Protein AF-A0A645F6I0-F1 (afdb_monomer_lite)

Foldseek 3Di:
DEFCPPDAWWAWDWDQDPVRDTDIAIATPQQFDPVDPVSVVCVVPGGDDDLVPDDDDQADPVRHGDPLQVQFDQVQWDWDWDDDPNDIDIDTGGQDDRRGSCRRPPDDDDYDYCLVHQDDPDPCSCVDPNND

pLDDT: mean 90.56, std 4.39, range [68.56, 97.81]

Structure (mmCIF, N/CA/C/O backbone):
data_AF-A0A645F6I0-F1
#
_entry.id   AF-A0A645F6I0-F1
#
loop_
_atom_site.group_PDB
_atom_site.id
_atom_site.type_symbol
_atom_site.label_atom_id
_atom_site.label_alt_id
_atom_site.label_comp_id
_atom_site.label_asym_id
_atom_site.label_entity_id
_atom_site.label_seq_id
_atom_site.pdbx_PDB_ins_code
_atom_site.Cartn_x
_atom_site.Cartn_y
_atom_site.Cartn_z
_atom_site.occupancy
_atom_site.B_iso_or_equiv
_atom_site.auth_seq_id
_atom_site.auth_comp_id
_atom_site.auth_asym_id
_atom_site.auth_atom_id
_atom_site.pdbx_PDB_model_num
ATOM 1 N N . MET A 1 1 ? -7.519 7.496 -5.235 1.00 93.62 1 MET A N 1
ATOM 2 C CA . MET A 1 1 ? -7.148 6.436 -6.195 1.00 93.62 1 MET A CA 1
ATOM 3 C C . MET A 1 1 ? -7.362 6.971 -7.590 1.00 93.62 1 MET A C 1
ATOM 5 O O . MET A 1 1 ? -8.342 7.668 -7.801 1.00 93.62 1 MET A O 1
ATOM 9 N N . VAL A 1 2 ? -6.460 6.673 -8.516 1.00 93.38 2 VAL A N 1
ATOM 10 C CA . VAL A 1 2 ? -6.579 7.076 -9.927 1.00 93.38 2 VAL A CA 1
ATOM 11 C C . VAL A 1 2 ? -6.627 5.833 -10.802 1.00 93.38 2 VAL A C 1
ATOM 13 O O . VAL A 1 2 ? -6.153 4.779 -10.374 1.00 93.38 2 VAL A O 1
ATOM 16 N N . LYS A 1 3 ? -7.213 5.921 -11.998 1.00 92.56 3 LYS A N 1
ATOM 17 C CA . LYS A 1 3 ? -7.222 4.789 -12.933 1.00 92.56 3 LYS A CA 1
ATOM 18 C C . LYS A 1 3 ? -5.796 4.382 -13.289 1.00 92.56 3 LYS A C 1
ATOM 20 O O . LYS A 1 3 ? -4.920 5.228 -13.446 1.00 92.56 3 LYS A O 1
ATOM 25 N N . ASN A 1 4 ? -5.570 3.079 -13.380 1.00 86.75 4 ASN A N 1
ATOM 26 C CA . ASN A 1 4 ? -4.268 2.543 -13.738 1.00 86.75 4 ASN A CA 1
ATOM 27 C C . ASN A 1 4 ? -4.085 2.572 -15.264 1.00 86.75 4 ASN A C 1
ATOM 29 O O . ASN A 1 4 ? -4.743 1.820 -15.978 1.00 86.75 4 ASN A O 1
ATOM 33 N N . GLU A 1 5 ? -3.174 3.413 -15.753 1.00 83.88 5 GLU A N 1
ATOM 34 C CA . GLU A 1 5 ? -2.806 3.513 -17.177 1.00 83.88 5 GLU A CA 1
ATOM 35 C C . GLU A 1 5 ? -1.487 2.779 -17.499 1.00 83.88 5 GLU A C 1
ATOM 37 O O . GLU A 1 5 ? -0.832 3.054 -18.500 1.00 83.88 5 GLU A O 1
ATOM 42 N N . GLY A 1 6 ? -1.091 1.821 -16.649 1.00 76.56 6 GLY A N 1
ATOM 43 C CA . GLY A 1 6 ? 0.156 1.057 -16.782 1.00 76.56 6 GLY A CA 1
ATOM 44 C C . GLY A 1 6 ? 1.303 1.580 -15.913 1.00 76.56 6 GLY A C 1
ATOM 45 O O . GLY A 1 6 ? 2.451 1.168 -16.084 1.00 76.56 6 GLY A O 1
ATOM 46 N N . GLU A 1 7 ? 1.007 2.472 -14.969 1.00 70.56 7 GLU A N 1
ATOM 47 C CA . GLU A 1 7 ? 2.001 3.042 -14.066 1.00 70.56 7 GLU A CA 1
ATOM 48 C C . GLU A 1 7 ? 2.460 2.010 -13.017 1.00 70.56 7 GLU A C 1
ATOM 50 O O . GLU A 1 7 ? 1.633 1.398 -12.336 1.00 70.56 7 GLU A O 1
ATOM 55 N N . PRO A 1 8 ? 3.779 1.815 -12.818 1.00 68.56 8 PRO A N 1
ATOM 56 C CA . PRO A 1 8 ? 4.268 0.875 -11.819 1.00 68.56 8 PRO A CA 1
ATOM 57 C C . PRO A 1 8 ? 4.048 1.397 -10.395 1.00 68.56 8 PRO A C 1
ATOM 59 O O . PRO A 1 8 ? 4.387 2.544 -10.091 1.00 68.56 8 PRO A O 1
ATOM 62 N N . GLY A 1 9 ? 3.573 0.523 -9.505 1.00 74.69 9 GLY A N 1
ATOM 63 C CA . GLY A 1 9 ? 3.597 0.692 -8.049 1.00 74.69 9 GLY A CA 1
ATOM 64 C C . GLY A 1 9 ? 2.360 0.100 -7.364 1.00 74.69 9 GLY A C 1
ATOM 65 O O . GLY A 1 9 ? 1.785 -0.864 -7.864 1.00 74.69 9 GLY A O 1
ATOM 66 N N . GLY A 1 10 ? 2.018 0.614 -6.180 1.00 84.12 10 GLY A N 1
ATOM 67 C CA . GLY A 1 10 ? 0.991 0.023 -5.320 1.00 84.12 10 GLY A CA 1
ATOM 68 C C . GLY A 1 10 ? -0.447 0.404 -5.678 1.00 84.12 10 GLY A C 1
ATOM 69 O O . GLY A 1 10 ? -0.712 1.484 -6.208 1.00 84.12 10 GLY A O 1
ATOM 70 N N . GLY A 1 11 ? -1.384 -0.481 -5.349 1.00 92.31 11 GLY A N 1
ATOM 71 C CA . GLY A 1 11 ? -2.810 -0.325 -5.647 1.00 92.31 11 GLY A CA 1
ATOM 72 C C . GLY A 1 11 ? -3.710 -0.633 -4.446 1.00 92.31 11 GLY A C 1
ATOM 73 O O . GLY A 1 11 ? -3.227 -1.155 -3.438 1.00 92.31 11 GLY A O 1
ATOM 74 N N . PRO A 1 12 ? -5.006 -0.286 -4.524 1.00 94.50 12 PRO A N 1
ATOM 75 C CA . PRO A 1 12 ? -5.999 -0.657 -3.523 1.00 94.50 12 PRO A CA 1
ATOM 76 C C . PRO A 1 12 ? -6.362 -2.144 -3.623 1.00 94.50 12 PRO A C 1
ATOM 78 O O . PRO A 1 12 ? -6.719 -2.623 -4.697 1.00 94.50 12 PRO A O 1
ATOM 81 N N . PHE A 1 13 ? -6.355 -2.851 -2.494 1.00 93.38 13 PHE A N 1
ATOM 82 C CA . PHE A 1 13 ? -6.759 -4.254 -2.403 1.00 93.38 13 PHE A CA 1
ATOM 83 C C . PHE A 1 13 ? -7.606 -4.514 -1.156 1.00 93.38 13 PHE A C 1
ATOM 85 O O . PHE A 1 13 ? -7.551 -3.776 -0.170 1.00 93.38 13 PHE A O 1
ATOM 92 N N . ILE A 1 14 ? -8.383 -5.596 -1.209 1.00 93.12 14 ILE A N 1
ATOM 93 C CA . ILE A 1 14 ? -8.940 -6.239 -0.019 1.00 93.12 14 ILE A CA 1
ATOM 94 C C . 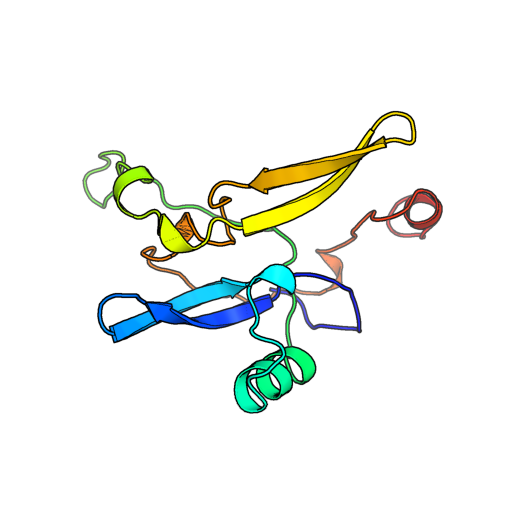ILE A 1 14 ? -7.912 -7.272 0.430 1.00 93.12 14 ILE A C 1
ATOM 96 O O . ILE A 1 14 ? -7.519 -8.131 -0.360 1.00 93.12 14 ILE A O 1
ATOM 100 N N . THR A 1 15 ? -7.473 -7.187 1.676 1.00 90.94 15 THR A N 1
ATOM 101 C CA . THR A 1 15 ? -6.441 -8.062 2.235 1.00 90.94 15 THR A CA 1
ATOM 102 C C . THR A 1 15 ? -6.994 -8.843 3.409 1.00 90.94 15 THR A C 1
ATOM 104 O O . THR A 1 15 ? -7.888 -8.372 4.110 1.00 90.94 15 THR A O 1
ATOM 107 N N . VAL A 1 16 ? -6.465 -10.048 3.618 1.00 89.62 16 VAL A N 1
ATOM 108 C CA . VAL A 1 16 ? -6.793 -10.873 4.783 1.00 89.62 16 VAL A CA 1
ATOM 109 C C . VAL A 1 16 ? -5.784 -10.570 5.887 1.00 89.62 16 VAL A C 1
ATOM 111 O O . VAL A 1 16 ? -4.577 -10.686 5.683 1.00 89.62 16 VAL A O 1
ATOM 114 N N . ASN A 1 17 ? -6.286 -10.167 7.048 1.00 86.69 17 ASN A N 1
ATOM 115 C CA . ASN A 1 17 ? -5.497 -9.861 8.232 1.00 86.69 17 ASN A CA 1
ATOM 116 C C . ASN A 1 17 ? -5.071 -11.148 8.961 1.00 86.69 17 ASN A C 1
ATOM 118 O O . ASN A 1 17 ? -5.702 -12.196 8.792 1.00 86.69 17 ASN A O 1
ATOM 122 N N . PRO A 1 18 ? -4.052 -11.086 9.841 1.00 82.75 18 PRO A N 1
ATOM 123 C CA . PRO A 1 18 ? -3.596 -12.251 10.606 1.00 82.75 18 PRO A CA 1
ATOM 124 C C . PRO A 1 18 ? -4.672 -12.918 11.478 1.00 82.75 18 PRO A C 1
ATOM 126 O O . PRO A 1 18 ? -4.548 -14.094 11.809 1.00 82.75 18 PRO A O 1
ATOM 129 N N . ASP A 1 19 ? -5.716 -12.182 11.863 1.00 87.31 19 ASP A N 1
ATOM 130 C CA . ASP A 1 19 ? -6.849 -12.686 12.647 1.00 87.31 19 ASP A CA 1
ATOM 131 C C . ASP A 1 19 ? -7.976 -13.296 11.787 1.00 87.31 19 ASP A C 1
ATOM 133 O O . ASP A 1 19 ? -9.004 -13.710 12.321 1.00 87.31 19 ASP A O 1
ATOM 137 N N . GLY A 1 20 ? -7.790 -13.365 10.464 1.00 89.69 20 GLY A N 1
ATOM 138 C CA . GLY A 1 20 ? -8.763 -13.888 9.504 1.00 89.69 20 GLY A CA 1
ATOM 139 C C . GLY A 1 20 ? -9.829 -12.882 9.063 1.00 89.69 20 GLY A C 1
ATOM 140 O O . GLY A 1 20 ? -10.667 -13.220 8.227 1.00 89.69 20 GLY A O 1
ATOM 141 N N . THR A 1 21 ? -9.816 -11.652 9.586 1.00 91.06 21 THR A N 1
ATOM 142 C CA . THR A 1 21 ? -10.676 -10.573 9.079 1.00 91.06 21 THR A CA 1
ATOM 143 C C . THR A 1 21 ? -10.158 -10.041 7.743 1.00 91.06 21 THR A C 1
ATOM 145 O O . THR A 1 21 ? -9.044 -10.356 7.331 1.00 91.06 21 THR A O 1
ATOM 148 N N . ALA A 1 22 ? -10.958 -9.227 7.051 1.00 91.50 22 ALA A N 1
ATOM 149 C CA . ALA A 1 22 ? -10.526 -8.549 5.835 1.00 91.50 22 ALA A CA 1
ATOM 150 C C . ALA A 1 22 ? -10.615 -7.028 5.985 1.00 91.50 22 ALA A C 1
ATOM 152 O O . ALA A 1 22 ? -11.587 -6.515 6.546 1.00 91.50 22 ALA A O 1
ATOM 153 N N . SER A 1 23 ? -9.623 -6.304 5.464 1.00 92.12 23 SER A N 1
ATOM 154 C CA . SER A 1 23 ? -9.613 -4.838 5.441 1.00 92.12 23 SER A CA 1
ATOM 155 C C . SER A 1 23 ? -9.153 -4.290 4.090 1.00 92.12 23 SER A C 1
ATOM 157 O O . SER A 1 23 ? -8.555 -4.984 3.269 1.00 92.12 23 SER A O 1
ATOM 159 N N . LEU A 1 24 ? -9.495 -3.026 3.832 1.00 94.06 24 LEU A N 1
ATOM 160 C CA . LEU A 1 24 ? -9.025 -2.295 2.660 1.00 94.06 24 LEU A CA 1
ATOM 161 C C . LEU A 1 24 ? -7.623 -1.748 2.930 1.00 94.06 24 LEU A C 1
ATOM 163 O O . LEU A 1 24 ? -7.432 -0.970 3.869 1.00 94.06 24 LEU A O 1
ATOM 167 N N . GLN A 1 25 ? -6.661 -2.123 2.090 1.00 93.00 25 GLN A N 1
ATOM 168 C CA . GLN A 1 25 ? -5.258 -1.728 2.223 1.00 93.00 25 GLN A CA 1
ATOM 169 C C . GLN A 1 25 ? -4.647 -1.356 0.875 1.00 93.00 25 GLN A C 1
ATOM 171 O O . GLN A 1 25 ? -5.186 -1.663 -0.188 1.00 93.00 25 GLN A O 1
ATOM 176 N N . ILE A 1 26 ? -3.513 -0.666 0.928 1.00 93.38 26 ILE A N 1
ATOM 177 C CA . ILE A 1 26 ? -2.700 -0.379 -0.247 1.00 93.38 26 ILE A CA 1
ATOM 178 C C . ILE A 1 26 ? -1.537 -1.361 -0.227 1.00 93.38 26 ILE A C 1
ATOM 180 O O . ILE A 1 26 ? -0.745 -1.357 0.712 1.00 93.38 26 ILE A O 1
ATOM 184 N N . LEU A 1 27 ? -1.425 -2.191 -1.259 1.00 91.19 27 LEU A N 1
ATOM 185 C CA . LEU A 1 27 ? -0.315 -3.132 -1.377 1.00 91.19 27 LEU A CA 1
ATOM 186 C C . LEU A 1 27 ? 0.634 -2.713 -2.483 1.00 91.19 27 LEU A C 1
ATOM 188 O O . LEU A 1 27 ? 0.215 -2.297 -3.564 1.00 91.19 27 LEU A O 1
ATOM 192 N N . GLU A 1 28 ? 1.923 -2.871 -2.211 1.00 87.44 28 GLU A N 1
ATOM 193 C CA . GLU A 1 28 ? 2.974 -2.780 -3.216 1.00 87.44 28 GLU A CA 1
ATOM 194 C C . GLU A 1 28 ? 3.275 -4.155 -3.819 1.00 87.44 28 GLU A C 1
ATOM 196 O O . GLU A 1 28 ? 3.027 -5.194 -3.211 1.00 87.44 28 GLU A O 1
ATOM 201 N N . SER A 1 29 ? 3.878 -4.171 -5.012 1.00 85.94 29 SER A N 1
ATOM 202 C CA . SER A 1 29 ? 4.243 -5.420 -5.704 1.00 85.94 29 SER A CA 1
ATOM 203 C C . SER A 1 29 ? 5.155 -6.353 -4.891 1.00 85.94 29 SER A C 1
ATOM 205 O O . SER A 1 29 ? 5.176 -7.556 -5.139 1.00 85.94 29 SER A O 1
ATOM 207 N N . SER A 1 30 ? 5.903 -5.819 -3.919 1.00 85.00 30 SER A N 1
ATOM 208 C CA . SER A 1 30 ? 6.743 -6.587 -2.994 1.00 85.00 30 SER A CA 1
ATOM 209 C C . SER A 1 30 ? 5.942 -7.410 -1.981 1.00 85.00 30 SER A C 1
ATOM 211 O O . SER A 1 30 ? 6.483 -8.370 -1.439 1.00 85.00 30 SER A O 1
ATOM 213 N N . GLN A 1 31 ? 4.680 -7.051 -1.731 1.00 87.38 31 GLN A N 1
ATOM 214 C CA . GLN A 1 31 ? 3.791 -7.713 -0.771 1.00 87.38 31 GLN A CA 1
ATOM 215 C C . GLN A 1 31 ? 2.859 -8.743 -1.425 1.00 87.38 31 GLN A C 1
ATOM 217 O O . GLN A 1 31 ? 2.120 -9.424 -0.721 1.00 87.38 31 GLN A O 1
ATOM 222 N N . ILE A 1 32 ? 2.875 -8.857 -2.756 1.00 89.19 32 ILE A N 1
ATOM 223 C CA . ILE A 1 32 ? 2.053 -9.819 -3.496 1.00 89.19 32 ILE A CA 1
ATOM 224 C C . ILE A 1 32 ? 2.842 -11.116 -3.681 1.00 89.19 32 ILE A C 1
ATOM 226 O O . ILE A 1 32 ? 3.945 -11.104 -4.239 1.00 89.19 32 ILE A O 1
ATOM 230 N N . ASP A 1 33 ? 2.274 -12.243 -3.243 1.00 89.56 33 ASP A N 1
ATOM 231 C CA . ASP A 1 33 ? 2.869 -13.554 -3.496 1.00 89.56 33 ASP A CA 1
ATOM 232 C C . ASP A 1 33 ? 2.773 -13.895 -4.986 1.00 89.56 33 ASP A C 1
ATOM 234 O O . ASP A 1 33 ? 1.697 -14.093 -5.547 1.00 89.56 33 ASP A O 1
ATOM 238 N N . LYS A 1 34 ? 3.935 -13.984 -5.635 1.00 90.19 34 LYS A N 1
ATOM 239 C CA . LYS A 1 34 ? 4.043 -14.288 -7.065 1.00 90.19 34 LYS A CA 1
ATOM 240 C C . LYS A 1 34 ? 3.706 -15.738 -7.401 1.00 90.19 34 LYS A C 1
ATOM 242 O O . LYS A 1 34 ? 3.505 -16.041 -8.576 1.00 90.19 34 LYS A O 1
ATOM 247 N N . ASN A 1 35 ? 3.678 -16.618 -6.402 1.00 94.75 35 ASN A N 1
ATOM 248 C CA . ASN A 1 35 ? 3.321 -18.022 -6.571 1.00 94.75 35 ASN A CA 1
ATOM 249 C C . ASN A 1 35 ? 1.810 -18.257 -6.431 1.00 94.75 35 ASN A C 1
ATOM 251 O O . ASN A 1 35 ? 1.327 -19.318 -6.824 1.00 94.75 35 ASN A O 1
ATOM 255 N N . ASP A 1 36 ? 1.064 -17.274 -5.920 1.00 94.94 36 ASP A N 1
ATOM 256 C CA . ASP A 1 36 ? -0.392 -17.305 -5.869 1.00 94.94 36 ASP A CA 1
ATOM 257 C C . ASP A 1 36 ? -0.970 -16.733 -7.173 1.00 94.94 36 ASP A C 1
ATOM 259 O O . ASP A 1 36 ? -0.915 -15.532 -7.454 1.00 94.94 36 ASP A O 1
ATOM 263 N N . ALA A 1 37 ? -1.538 -17.621 -7.991 1.00 95.38 37 ALA A N 1
ATOM 264 C CA . ALA A 1 37 ? -2.137 -17.255 -9.267 1.00 95.38 37 ALA A CA 1
ATOM 265 C C . ALA A 1 37 ? -3.306 -16.269 -9.110 1.00 95.38 37 ALA A C 1
ATOM 267 O O . ALA A 1 37 ? -3.434 -15.363 -9.934 1.00 95.38 37 ALA A O 1
ATOM 268 N N . ALA A 1 38 ? -4.117 -16.404 -8.054 1.00 93.19 38 ALA A N 1
ATOM 269 C CA . ALA A 1 38 ? -5.260 -15.531 -7.811 1.00 93.19 38 ALA A CA 1
ATOM 270 C C . ALA A 1 38 ? -4.803 -14.135 -7.368 1.00 93.19 38 ALA A C 1
ATOM 272 O O . ALA A 1 38 ? -5.300 -13.129 -7.879 1.00 93.19 38 ALA A O 1
ATOM 273 N N . ALA A 1 39 ? -3.805 -14.055 -6.481 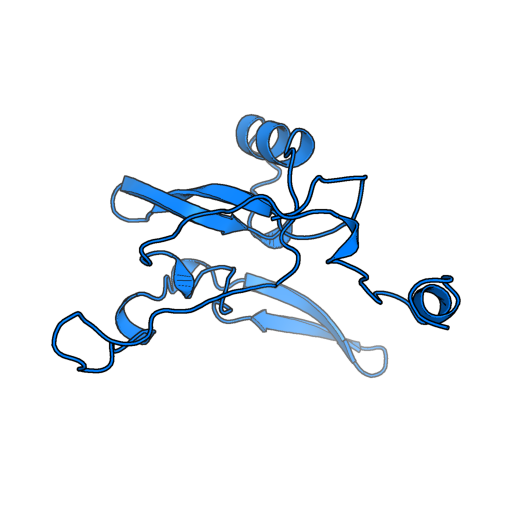1.00 92.00 39 ALA A N 1
ATOM 274 C CA . ALA A 1 39 ? -3.215 -12.778 -6.078 1.00 92.00 39 ALA A CA 1
ATOM 275 C C . ALA A 1 39 ? -2.566 -12.053 -7.270 1.00 92.00 39 ALA A C 1
ATOM 277 O O . ALA A 1 39 ? -2.746 -10.847 -7.453 1.00 92.00 39 ALA A O 1
ATOM 278 N N . MET A 1 40 ? -1.860 -12.793 -8.129 1.00 92.12 40 MET A N 1
ATOM 279 C CA . MET A 1 40 ? -1.250 -12.243 -9.339 1.00 92.12 40 MET A CA 1
ATOM 280 C C . MET A 1 40 ? -2.276 -11.804 -10.385 1.00 92.12 40 MET A C 1
ATOM 282 O O . MET A 1 40 ? -2.047 -10.809 -11.075 1.00 92.12 40 MET A O 1
ATOM 286 N N . GLU A 1 41 ? -3.395 -12.514 -10.518 1.00 92.62 41 GLU A N 1
ATOM 287 C CA . GLU A 1 41 ? -4.504 -12.101 -11.377 1.00 92.62 41 GLU A CA 1
ATOM 288 C C . GLU A 1 41 ? -5.137 -10.800 -10.870 1.00 92.62 41 GLU A C 1
ATOM 290 O O . GLU A 1 41 ? -5.269 -9.848 -11.640 1.00 92.62 41 GLU A O 1
ATOM 295 N N . ALA A 1 42 ? -5.435 -10.714 -9.569 1.00 91.19 42 ALA A N 1
ATOM 296 C CA . ALA A 1 42 ? -5.959 -9.499 -8.948 1.00 91.19 42 ALA A CA 1
ATOM 297 C C . ALA A 1 42 ? -4.999 -8.309 -9.109 1.00 91.19 42 ALA A C 1
ATOM 299 O O . ALA A 1 42 ? -5.434 -7.201 -9.415 1.00 91.19 42 ALA A O 1
ATOM 300 N N . PHE A 1 43 ? -3.691 -8.539 -8.959 1.00 90.00 43 PHE A N 1
ATOM 301 C CA . PHE A 1 43 ? -2.671 -7.512 -9.159 1.00 90.00 43 PHE A CA 1
ATOM 302 C C . PHE A 1 43 ? -2.618 -7.018 -10.614 1.00 90.00 43 PHE A C 1
ATOM 304 O O . PHE A 1 43 ? -2.610 -5.812 -10.852 1.00 90.00 43 PHE A O 1
ATOM 311 N N . ARG A 1 44 ? -2.620 -7.929 -11.598 1.00 88.44 44 ARG A N 1
ATOM 312 C CA . ARG A 1 44 ? -2.566 -7.578 -13.032 1.00 88.44 44 ARG A CA 1
ATOM 313 C C . ARG A 1 44 ? -3.834 -6.886 -13.525 1.00 88.44 44 ARG A C 1
ATOM 315 O O . ARG A 1 44 ? -3.744 -6.002 -14.368 1.00 88.44 44 ARG A O 1
ATOM 322 N N . ASN A 1 45 ? -4.989 -7.283 -12.998 1.00 90.44 45 ASN A N 1
ATOM 323 C CA . ASN A 1 45 ? -6.293 -6.736 -13.371 1.00 90.44 45 ASN A CA 1
ATOM 324 C C . ASN A 1 45 ? -6.716 -5.549 -12.486 1.00 90.44 45 ASN A C 1
ATOM 326 O O . ASN A 1 45 ? -7.856 -5.086 -12.571 1.00 90.44 45 ASN A O 1
ATOM 330 N N . GLY A 1 46 ? -5.818 -5.052 -11.629 1.00 90.31 46 GLY A N 1
ATOM 331 C CA . GLY A 1 46 ? -6.066 -3.903 -10.768 1.00 90.31 46 GLY A CA 1
ATOM 332 C C . GLY A 1 46 ? -6.406 -2.656 -11.586 1.00 90.31 46 GLY A C 1
ATOM 333 O O . GLY A 1 46 ? -5.573 -2.131 -12.324 1.00 90.31 46 GLY A O 1
ATOM 334 N N . SER A 1 47 ? -7.634 -2.159 -11.427 1.00 92.00 47 SER A N 1
ATOM 335 C CA . SER A 1 47 ? -8.159 -1.021 -12.195 1.00 92.00 47 SER A CA 1
ATOM 336 C C . SER A 1 47 ? -7.615 0.337 -11.748 1.00 92.00 47 SER A C 1
ATOM 338 O O . SER A 1 47 ? -7.739 1.321 -12.478 1.00 92.00 47 SER A O 1
ATOM 340 N N . HIS A 1 48 ? -7.028 0.400 -10.553 1.00 93.88 48 HIS A N 1
ATOM 341 C CA . HIS A 1 48 ? -6.629 1.638 -9.902 1.00 93.88 48 HIS A CA 1
ATOM 342 C C . HIS A 1 48 ? -5.231 1.562 -9.302 1.00 93.88 48 HIS A C 1
ATOM 344 O O . HIS A 1 48 ? -4.750 0.502 -8.908 1.00 93.88 48 HIS A O 1
ATOM 350 N N . PHE A 1 49 ? -4.625 2.733 -9.177 1.00 90.75 49 PHE A N 1
ATOM 351 C CA . PHE A 1 49 ? -3.319 2.970 -8.591 1.00 90.75 49 PHE A CA 1
ATOM 352 C C . PHE A 1 49 ? -3.428 3.964 -7.422 1.00 90.75 49 PHE A C 1
ATOM 354 O O . PHE A 1 49 ? -4.331 4.813 -7.393 1.00 90.75 49 PHE A O 1
ATOM 361 N N . ASN A 1 50 ? -2.514 3.862 -6.451 1.00 91.62 50 ASN A N 1
ATOM 362 C CA . ASN A 1 50 ? -2.428 4.785 -5.322 1.00 91.62 50 ASN A CA 1
ATOM 363 C C . ASN A 1 50 ? -1.618 6.053 -5.665 1.00 91.62 50 ASN A C 1
ATOM 365 O O . ASN A 1 50 ? -0.392 5.977 -5.677 1.00 91.62 50 ASN A O 1
ATOM 369 N N . PRO A 1 51 ? -2.247 7.236 -5.829 1.00 90.62 51 PRO A N 1
ATOM 370 C CA . PRO A 1 51 ? -1.528 8.480 -6.113 1.00 90.62 51 PRO A CA 1
ATOM 371 C C . PRO A 1 51 ? -0.738 9.029 -4.910 1.00 90.62 51 PRO A C 1
ATOM 373 O O . PRO A 1 51 ? -0.063 10.041 -5.037 1.00 90.62 51 PRO A O 1
ATOM 376 N N . VAL A 1 52 ? -0.812 8.373 -3.741 1.00 88.56 52 VAL A N 1
ATOM 377 C CA . VAL A 1 52 ? -0.232 8.829 -2.460 1.00 88.56 52 VAL A CA 1
ATOM 378 C C . VAL A 1 52 ? -0.932 10.079 -1.891 1.00 88.56 52 VAL A C 1
ATOM 380 O O . VAL A 1 52 ? -0.499 10.658 -0.898 1.00 88.56 52 VAL A O 1
ATOM 383 N N . ASP A 1 53 ? -2.103 10.423 -2.427 1.00 90.38 53 ASP A N 1
ATOM 384 C CA . ASP A 1 53 ? -3.008 11.412 -1.841 1.00 90.38 53 ASP A CA 1
ATOM 385 C C . ASP A 1 53 ? -3.805 10.784 -0.691 1.00 90.38 53 ASP A C 1
ATOM 387 O O . ASP A 1 53 ? -4.818 10.110 -0.899 1.00 90.38 53 ASP A O 1
ATOM 391 N N . VAL A 1 54 ? -3.330 10.984 0.543 1.00 90.56 54 VAL A N 1
ATOM 392 C CA . VAL A 1 54 ? -3.908 10.373 1.749 1.00 90.56 54 VAL A CA 1
ATOM 393 C C . VAL A 1 54 ? -4.412 11.440 2.718 1.00 90.56 54 VAL A C 1
ATOM 395 O O . VAL A 1 54 ? -3.669 12.323 3.146 1.00 90.56 54 VAL A O 1
ATOM 398 N N . VAL A 1 55 ? -5.675 11.311 3.130 1.00 92.62 55 VAL A N 1
ATOM 399 C CA . VAL A 1 55 ? -6.285 12.131 4.184 1.00 92.62 55 VAL A CA 1
ATOM 400 C C . VAL A 1 55 ? -6.499 11.271 5.427 1.00 92.62 55 VAL A C 1
ATOM 402 O O . VAL A 1 55 ? -7.230 10.284 5.388 1.00 92.62 55 VAL A O 1
ATOM 405 N N . CYS A 1 56 ? -5.879 11.654 6.547 1.00 91.81 56 CYS A N 1
ATOM 406 C CA . CYS A 1 56 ? -5.895 10.870 7.785 1.00 91.81 56 CYS A CA 1
ATOM 407 C C . CYS A 1 56 ? -6.709 11.545 8.896 1.00 91.81 56 CYS A C 1
ATOM 409 O O . CYS A 1 56 ? -6.335 12.601 9.413 1.00 91.81 56 CYS A O 1
ATOM 411 N N . GLY A 1 57 ? -7.769 10.876 9.354 1.00 92.38 57 GLY A N 1
ATOM 412 C CA . GLY A 1 57 ? -8.445 11.212 10.606 1.00 92.38 57 GLY A CA 1
ATOM 413 C C . GLY A 1 57 ? -7.656 10.697 11.813 1.00 92.38 57 GLY A C 1
ATOM 414 O O . GLY A 1 57 ? -7.756 9.531 12.171 1.00 92.38 57 GLY A O 1
ATOM 415 N N . VAL A 1 58 ? -6.867 11.555 12.465 1.00 93.62 58 VAL A N 1
ATOM 416 C CA . VAL A 1 58 ? -5.964 11.141 13.568 1.00 93.62 58 VAL A CA 1
ATOM 417 C C . VAL A 1 58 ? -6.557 11.301 14.973 1.00 93.62 58 VAL A C 1
ATOM 419 O O . VAL A 1 58 ? -5.871 11.066 15.973 1.00 93.62 58 VAL A O 1
ATOM 422 N N . LYS A 1 59 ? -7.820 11.722 15.071 1.00 95.62 59 LYS A N 1
ATOM 423 C CA . LYS A 1 59 ? -8.533 11.945 16.333 1.00 95.62 59 LYS A CA 1
ATOM 424 C C . LYS A 1 59 ? -9.868 11.213 16.336 1.00 95.62 59 LYS A C 1
ATOM 426 O O . LYS A 1 59 ? -10.518 11.128 15.299 1.00 95.62 59 LYS A O 1
ATOM 431 N N . CYS A 1 60 ? -10.282 10.733 17.504 1.00 92.81 60 CYS A N 1
ATOM 432 C CA . CYS A 1 60 ? -11.613 10.172 17.695 1.00 92.81 60 CYS A CA 1
ATOM 433 C C . CYS A 1 60 ? -12.690 11.266 17.742 1.00 92.81 60 CYS A C 1
ATOM 435 O O . CYS A 1 60 ? -12.390 12.461 17.774 1.00 92.81 60 CYS A O 1
ATOM 437 N N . ASN A 1 61 ? -13.957 10.850 17.811 1.00 93.25 61 ASN A N 1
ATOM 438 C CA . ASN A 1 61 ? -15.108 11.752 17.931 1.00 93.25 61 ASN A CA 1
ATOM 439 C C . ASN A 1 61 ? -15.080 12.641 19.195 1.00 93.25 61 ASN A C 1
ATOM 441 O O . ASN A 1 61 ? -15.704 13.695 19.197 1.00 93.25 61 ASN A O 1
ATOM 445 N N . GLN A 1 62 ? -14.331 12.264 20.239 1.00 96.19 62 GLN A N 1
ATOM 446 C CA . GLN A 1 62 ? -14.109 13.093 21.432 1.00 96.19 62 GLN A CA 1
ATOM 447 C C . GLN A 1 62 ? -12.892 14.031 21.307 1.00 96.19 62 GLN A C 1
ATOM 449 O O . GLN A 1 62 ? -12.532 14.709 22.263 1.00 96.19 62 GLN A O 1
ATOM 454 N N . GLY A 1 63 ? -12.210 14.054 20.157 1.00 95.81 63 GLY A N 1
ATOM 455 C CA . GLY A 1 63 ? -11.041 14.903 19.906 1.00 95.81 63 GLY A CA 1
ATOM 456 C C . GLY A 1 63 ? -9.703 14.353 20.418 1.00 95.81 63 GLY A C 1
ATOM 457 O O . GLY A 1 63 ? -8.661 14.967 20.162 1.00 95.81 63 GLY A O 1
ATOM 458 N N . ASN A 1 64 ? -9.694 13.193 21.083 1.00 97.81 64 ASN A N 1
ATOM 459 C CA . ASN A 1 64 ? -8.465 12.538 21.544 1.00 97.81 64 ASN A CA 1
ATOM 460 C C . ASN A 1 64 ? -7.691 11.941 20.365 1.00 97.81 64 ASN A C 1
ATOM 462 O O . ASN A 1 64 ? -8.286 11.376 19.449 1.00 97.81 64 ASN A O 1
ATOM 466 N N . LYS A 1 65 ? -6.356 12.031 20.387 1.00 97.25 65 LYS A N 1
ATOM 467 C CA . LYS A 1 65 ? -5.507 11.420 19.353 1.00 97.25 65 LYS A CA 1
ATOM 468 C C . LYS A 1 65 ? -5.515 9.896 19.469 1.00 97.25 65 LYS A C 1
ATOM 470 O O . LYS A 1 65 ? -5.369 9.357 20.565 1.00 97.25 65 LYS A O 1
ATOM 475 N N . TYR A 1 66 ? -5.594 9.208 18.334 1.00 94.88 66 TYR A N 1
ATOM 476 C CA . TYR A 1 66 ? -5.327 7.773 18.284 1.00 94.88 66 TYR A CA 1
ATOM 477 C C . TYR A 1 66 ? -3.833 7.495 18.480 1.00 94.88 66 TYR A C 1
ATOM 479 O O . TYR A 1 66 ? -2.980 8.220 17.965 1.00 94.88 66 TYR A O 1
ATOM 487 N N . ASN A 1 67 ? -3.502 6.402 19.172 1.00 93.56 67 ASN A N 1
ATOM 488 C CA . ASN A 1 67 ? -2.156 5.841 19.102 1.00 93.56 67 ASN A CA 1
ATOM 489 C C . ASN A 1 67 ? -2.071 4.905 17.888 1.00 93.56 67 ASN A C 1
ATOM 491 O O . ASN A 1 67 ? -2.339 3.710 18.008 1.00 93.56 67 ASN A O 1
ATOM 495 N N . LEU A 1 68 ? -1.698 5.462 16.731 1.00 91.50 68 LEU A N 1
ATOM 496 C CA . LEU A 1 68 ? -1.665 4.745 15.450 1.00 91.50 68 LEU A CA 1
ATOM 497 C C . LEU A 1 68 ? -0.722 3.531 15.453 1.00 91.50 68 LEU A C 1
ATOM 499 O O . LEU A 1 68 ? -0.968 2.562 14.744 1.00 91.50 68 LEU A O 1
ATOM 503 N N . THR A 1 69 ? 0.306 3.531 16.309 1.00 91.69 69 THR A N 1
ATOM 504 C CA . THR A 1 69 ? 1.266 2.416 16.406 1.00 91.69 69 THR A CA 1
ATOM 505 C C . THR A 1 69 ? 0.634 1.108 16.892 1.00 91.69 69 THR A C 1
ATOM 507 O O . THR A 1 69 ? 1.196 0.039 16.665 1.00 91.69 69 THR A O 1
ATOM 510 N N . LYS A 1 70 ? -0.544 1.176 17.530 1.00 92.38 70 LYS A N 1
ATOM 511 C CA . LYS A 1 70 ? -1.319 -0.002 17.950 1.00 92.38 70 LYS A CA 1
ATOM 512 C C . LYS A 1 70 ? -2.006 -0.728 16.791 1.00 92.38 70 LYS A C 1
ATOM 514 O O . LYS A 1 70 ? -2.459 -1.846 16.988 1.00 92.38 70 LYS A O 1
ATOM 519 N N . PHE A 1 71 ? -2.091 -0.100 15.620 1.00 90.50 71 PHE A N 1
ATOM 520 C CA . PHE A 1 71 ? -2.808 -0.615 14.449 1.00 90.50 71 PHE A CA 1
ATOM 521 C C . PHE A 1 71 ? -1.867 -1.033 13.310 1.00 90.50 71 PHE A C 1
ATOM 523 O O . PHE A 1 71 ? -2.328 -1.352 12.217 1.00 90.50 71 PHE A O 1
ATOM 530 N N . VAL A 1 72 ? -0.559 -1.036 13.578 1.00 92.06 72 VAL A N 1
ATOM 531 C CA . VAL A 1 72 ? 0.478 -1.469 12.640 1.00 92.06 72 VAL A CA 1
ATOM 532 C C . VAL A 1 72 ? 0.505 -2.989 12.584 1.00 92.06 72 VAL A C 1
ATOM 534 O O . VAL A 1 72 ? 0.680 -3.635 13.620 1.00 92.06 72 VAL A O 1
ATOM 537 N N . ASP A 1 73 ? 0.419 -3.554 11.383 1.00 91.19 73 ASP A N 1
ATOM 538 C CA . ASP A 1 73 ? 0.770 -4.956 11.185 1.00 91.19 73 ASP A CA 1
ATOM 539 C C . ASP A 1 73 ? 2.292 -5.086 11.104 1.00 91.19 73 ASP A C 1
ATOM 541 O O . ASP A 1 73 ? 2.934 -4.586 10.186 1.00 91.19 73 ASP A O 1
ATOM 545 N N . ARG A 1 74 ? 2.893 -5.735 12.103 1.00 91.31 74 ARG A N 1
ATOM 546 C CA . ARG A 1 74 ? 4.351 -5.902 12.179 1.00 91.31 74 ARG A CA 1
ATOM 547 C C . ARG A 1 74 ? 4.880 -6.989 11.246 1.00 91.31 74 ARG A C 1
ATOM 549 O O . ARG A 1 74 ? 6.088 -7.031 11.024 1.00 91.31 74 ARG A O 1
ATOM 556 N N . ASN A 1 75 ? 4.007 -7.835 10.703 1.00 89.50 75 ASN A N 1
ATOM 557 C CA . ASN A 1 75 ? 4.388 -8.930 9.816 1.00 89.50 75 ASN A CA 1
ATOM 558 C C . ASN A 1 75 ? 4.560 -8.480 8.361 1.00 89.50 75 ASN A C 1
ATOM 560 O O . ASN A 1 75 ? 5.085 -9.240 7.555 1.00 89.50 75 ASN A O 1
ATOM 564 N N . THR A 1 76 ? 4.164 -7.251 8.016 1.00 89.44 76 THR A N 1
ATOM 565 C CA . THR A 1 76 ? 4.283 -6.723 6.647 1.00 89.44 76 THR A CA 1
ATOM 566 C C . THR A 1 76 ? 5.638 -6.081 6.352 1.00 89.44 76 THR A C 1
ATOM 568 O O . THR A 1 76 ? 5.841 -5.553 5.258 1.00 89.44 76 THR A O 1
ATOM 571 N N . GLY A 1 77 ? 6.570 -6.096 7.311 1.00 90.00 77 GLY A N 1
ATOM 572 C CA . GLY A 1 77 ? 7.949 -5.692 7.054 1.00 90.00 77 GLY A CA 1
ATOM 573 C C . GLY A 1 77 ? 8.599 -6.621 6.028 1.00 90.00 77 GLY A C 1
ATOM 574 O O . GLY A 1 77 ? 8.387 -7.833 6.055 1.00 90.00 77 GLY A O 1
ATOM 575 N N . PHE A 1 78 ? 9.404 -6.068 5.124 1.00 88.50 78 PHE A N 1
ATOM 576 C CA . PHE A 1 78 ? 10.015 -6.830 4.035 1.00 88.50 78 PHE A CA 1
ATOM 577 C C . PHE A 1 78 ? 11.498 -6.503 3.876 1.00 88.50 78 PHE A C 1
ATOM 579 O O . PHE A 1 78 ? 11.994 -5.482 4.351 1.00 88.50 78 PHE A O 1
ATOM 586 N N . ILE A 1 79 ? 12.230 -7.396 3.208 1.00 89.75 79 ILE A N 1
ATOM 587 C CA . ILE A 1 79 ? 13.638 -7.178 2.880 1.00 89.75 79 ILE A CA 1
ATOM 588 C C . ILE A 1 79 ? 13.722 -6.665 1.448 1.00 89.75 79 ILE A C 1
ATOM 590 O O . ILE A 1 79 ? 13.403 -7.395 0.510 1.00 89.75 79 ILE A O 1
ATOM 594 N N . SER A 1 80 ? 14.200 -5.438 1.270 1.00 88.00 80 SER A N 1
ATOM 595 C CA . SER A 1 80 ? 14.529 -4.905 -0.048 1.00 88.00 80 SER A CA 1
ATOM 596 C C . SER A 1 80 ? 16.006 -5.102 -0.372 1.00 88.00 80 SER A C 1
ATOM 598 O O . SER A 1 80 ? 16.885 -5.080 0.497 1.00 88.00 80 SER A O 1
ATOM 600 N N . GLN A 1 81 ? 16.285 -5.307 -1.656 1.00 90.38 81 GLN A N 1
ATOM 601 C CA . GLN A 1 81 ? 17.639 -5.273 -2.189 1.00 90.38 81 GLN A CA 1
ATOM 602 C C . GLN A 1 81 ? 17.941 -3.843 -2.625 1.00 90.38 81 GLN A C 1
ATOM 604 O O . GLN A 1 81 ? 17.181 -3.246 -3.386 1.00 90.38 81 GLN A O 1
ATOM 609 N N . LYS A 1 82 ? 19.038 -3.279 -2.124 1.00 89.81 82 LYS A N 1
ATOM 610 C CA . LYS A 1 82 ? 19.520 -1.953 -2.517 1.00 89.81 82 LYS A CA 1
ATOM 611 C C . LYS A 1 82 ? 20.994 -2.039 -2.885 1.00 89.81 82 LYS A C 1
ATOM 613 O O . LYS A 1 82 ? 21.675 -3.015 -2.582 1.00 89.81 82 LYS A O 1
ATOM 618 N N . SER A 1 83 ? 21.504 -0.983 -3.501 1.00 91.88 83 SER A N 1
ATOM 619 C CA . SER A 1 83 ? 22.934 -0.816 -3.739 1.00 91.88 83 SER A CA 1
ATOM 620 C C . SER A 1 83 ? 23.404 0.508 -3.159 1.00 91.88 83 SER A C 1
ATOM 622 O O . SER A 1 83 ? 22.752 1.534 -3.353 1.00 91.88 83 SER A O 1
ATOM 624 N N . LYS A 1 84 ? 24.556 0.514 -2.491 1.00 91.81 84 LYS A N 1
ATOM 625 C CA . LYS A 1 84 ? 25.223 1.744 -2.052 1.00 91.81 84 LYS A CA 1
ATOM 626 C C . LYS A 1 84 ? 26.695 1.666 -2.419 1.00 91.81 84 LYS A C 1
ATOM 628 O O . LYS A 1 84 ? 27.379 0.729 -2.020 1.00 91.81 84 LYS A O 1
ATOM 633 N N . ASN A 1 85 ? 27.179 2.651 -3.176 1.00 93.31 85 ASN A N 1
ATOM 634 C CA . ASN A 1 85 ? 28.571 2.730 -3.637 1.00 93.31 85 ASN A CA 1
ATOM 635 C C . ASN A 1 85 ? 29.044 1.436 -4.332 1.00 93.31 85 ASN A C 1
ATOM 637 O O . ASN A 1 85 ? 30.112 0.915 -4.023 1.00 93.31 85 ASN A O 1
ATOM 641 N N . GLY A 1 86 ? 28.204 0.878 -5.211 1.00 92.06 86 GLY A N 1
ATOM 642 C CA . GLY A 1 86 ? 28.505 -0.353 -5.954 1.00 92.06 86 GLY A CA 1
ATOM 643 C C . GLY A 1 86 ? 28.447 -1.648 -5.136 1.00 92.06 86 GLY A C 1
ATOM 644 O O . GLY A 1 86 ? 28.729 -2.709 -5.680 1.00 92.06 86 GLY A O 1
ATOM 645 N N . LYS A 1 87 ? 28.079 -1.594 -3.849 1.00 94.69 87 LYS A N 1
ATOM 646 C CA . LYS A 1 87 ? 27.870 -2.785 -3.016 1.00 94.69 87 LYS A CA 1
ATOM 647 C C . LYS A 1 87 ? 26.390 -3.082 -2.869 1.00 94.69 87 LYS A C 1
ATOM 649 O O . LYS A 1 87 ? 25.620 -2.197 -2.488 1.00 94.69 87 LYS A O 1
ATOM 654 N N . GLU A 1 88 ? 26.019 -4.329 -3.122 1.00 95.88 88 GLU A N 1
ATOM 655 C CA . GLU A 1 88 ? 24.691 -4.837 -2.805 1.00 95.88 88 GLU A CA 1
ATOM 656 C C . GLU A 1 88 ? 24.488 -4.894 -1.291 1.00 95.88 88 GLU A C 1
ATOM 658 O O . GLU A 1 88 ? 25.390 -5.246 -0.526 1.00 95.88 88 GLU A O 1
ATOM 663 N N . LEU A 1 89 ? 23.289 -4.534 -0.855 1.00 94.88 89 LEU A N 1
ATOM 664 C CA . LEU A 1 89 ? 22.878 -4.601 0.534 1.00 94.88 89 LEU A CA 1
ATOM 665 C C . LEU A 1 89 ? 21.428 -5.059 0.632 1.00 94.88 89 LEU A C 1
ATOM 667 O O . LEU A 1 89 ? 20.597 -4.776 -0.230 1.00 94.88 89 LEU A O 1
ATOM 671 N N . LYS A 1 90 ? 21.130 -5.755 1.723 1.00 94.56 90 LYS A N 1
ATOM 672 C CA . LYS A 1 90 ? 19.764 -6.072 2.128 1.00 94.56 90 LYS A CA 1
ATOM 673 C C . LYS A 1 90 ? 19.347 -5.063 3.188 1.00 94.56 90 LYS A C 1
ATOM 675 O O . LYS A 1 90 ? 20.069 -4.880 4.167 1.00 94.56 90 LYS A O 1
ATOM 680 N N . ALA A 1 91 ? 18.212 -4.410 2.986 1.00 92.31 91 ALA A N 1
ATOM 681 C CA . ALA A 1 91 ? 17.622 -3.506 3.961 1.00 92.31 91 ALA A CA 1
ATOM 682 C C . ALA A 1 91 ? 16.324 -4.116 4.488 1.00 92.31 91 ALA A C 1
ATOM 684 O O . ALA A 1 91 ? 15.485 -4.549 3.704 1.00 92.31 91 ALA A O 1
ATOM 685 N N . LEU A 1 92 ? 16.172 -4.153 5.812 1.00 91.81 92 LEU A N 1
ATOM 686 C CA . LEU A 1 92 ? 14.888 -4.452 6.433 1.00 91.81 92 LEU A CA 1
ATOM 687 C C . LEU A 1 92 ? 14.057 -3.170 6.425 1.00 91.81 92 LEU A C 1
ATOM 689 O O . LEU A 1 92 ? 14.421 -2.192 7.079 1.00 91.81 92 LEU A O 1
ATOM 693 N N . GLU A 1 93 ? 12.957 -3.184 5.687 1.00 91.19 93 GLU A N 1
ATOM 694 C CA . GLU A 1 93 ? 11.973 -2.112 5.692 1.00 91.19 93 GLU A CA 1
ATOM 695 C C . GLU A 1 93 ? 10.864 -2.482 6.669 1.00 91.19 93 GLU A C 1
ATOM 697 O O . GLU A 1 93 ? 1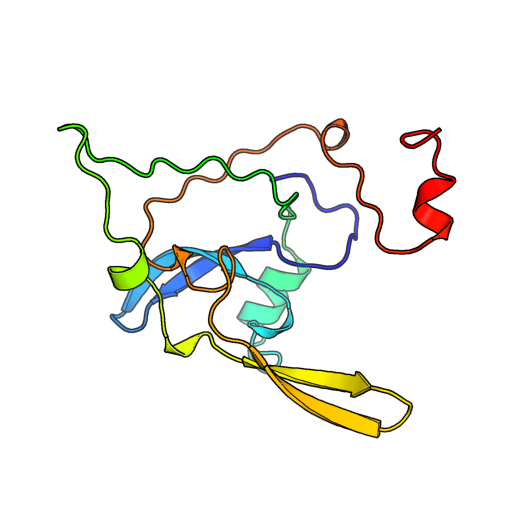0.204 -3.515 6.543 1.00 91.19 93 GLU A O 1
ATOM 702 N N . LEU A 1 94 ? 10.710 -1.648 7.697 1.00 92.69 94 LEU A N 1
ATOM 703 C CA . LEU A 1 94 ? 9.580 -1.748 8.611 1.00 92.69 94 LEU A CA 1
ATOM 704 C C . LEU A 1 94 ? 8.290 -1.383 7.863 1.00 92.69 94 LEU A C 1
ATOM 706 O O . LEU A 1 94 ? 8.368 -0.661 6.867 1.00 92.69 94 LEU A O 1
ATOM 710 N N . PRO A 1 95 ? 7.118 -1.825 8.353 1.00 91.88 95 PRO A N 1
ATOM 711 C CA . PRO A 1 95 ? 5.834 -1.440 7.779 1.00 91.88 95 PRO A CA 1
ATOM 712 C C . PRO A 1 95 ? 5.765 0.074 7.567 1.00 91.88 95 PRO A C 1
ATOM 714 O O . PRO A 1 95 ? 5.848 0.851 8.525 1.00 91.88 95 PRO A O 1
ATOM 717 N N . GLY A 1 96 ? 5.657 0.494 6.310 1.00 90.06 96 GLY A N 1
ATOM 718 C CA . GLY A 1 96 ? 5.463 1.895 5.968 1.00 90.06 96 GLY A CA 1
ATOM 719 C C . GLY A 1 96 ? 3.998 2.284 6.129 1.00 90.06 96 GLY A C 1
ATOM 720 O O . GLY A 1 96 ? 3.144 1.466 6.478 1.00 90.06 96 GLY A O 1
ATOM 721 N N . LEU A 1 97 ? 3.707 3.567 5.903 1.00 88.94 97 LEU A N 1
ATOM 722 C CA . LEU A 1 97 ? 2.394 4.142 6.197 1.00 88.94 97 LEU A CA 1
ATOM 723 C C . LEU A 1 97 ? 1.258 3.365 5.515 1.00 88.94 97 LEU A C 1
ATOM 725 O O . LEU A 1 97 ? 0.340 2.906 6.190 1.00 88.94 97 LEU A O 1
ATOM 729 N N . TRP A 1 98 ? 1.337 3.209 4.193 1.00 87.31 98 TRP A N 1
ATOM 730 C CA . TRP A 1 98 ? 0.283 2.584 3.395 1.00 87.31 98 TRP A CA 1
ATOM 731 C C . TRP A 1 98 ? 0.479 1.080 3.185 1.00 87.31 98 TRP A C 1
ATOM 733 O O . TRP A 1 98 ? -0.500 0.362 3.041 1.00 87.31 98 TRP A O 1
ATOM 743 N N . ASN A 1 99 ? 1.717 0.590 3.253 1.00 85.75 99 ASN A N 1
ATOM 744 C CA . ASN A 1 99 ? 2.087 -0.816 3.081 1.00 85.75 99 ASN A CA 1
ATOM 745 C C . ASN A 1 99 ? 2.240 -1.549 4.435 1.00 85.75 99 ASN A C 1
ATOM 747 O O . ASN A 1 99 ? 3.185 -2.310 4.656 1.00 85.75 99 ASN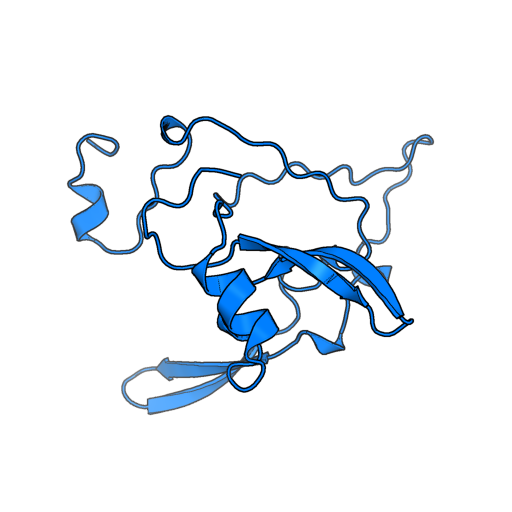 A O 1
ATOM 751 N N . GLY A 1 100 ? 1.286 -1.330 5.351 1.00 90.38 100 GLY A N 1
ATOM 752 C CA . GLY A 1 100 ? 1.109 -2.154 6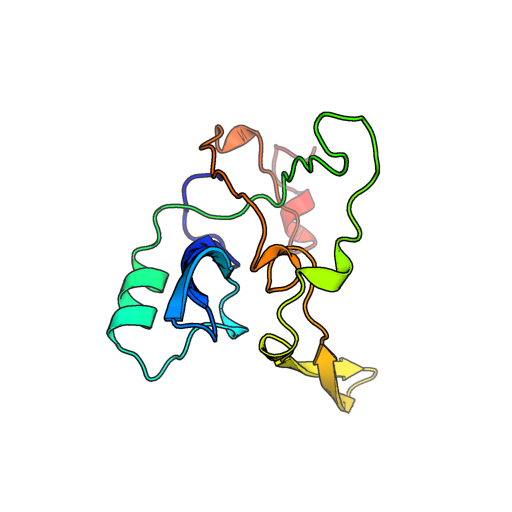.557 1.00 90.38 100 GLY A CA 1
ATOM 753 C C . GLY A 1 100 ? 0.875 -1.416 7.875 1.00 90.38 100 GLY A C 1
ATOM 754 O O . GLY A 1 100 ? 0.178 -1.932 8.750 1.00 90.38 100 GLY A O 1
ATOM 755 N N . ALA A 1 101 ? 1.368 -0.184 8.036 1.00 91.94 101 ALA A N 1
ATOM 756 C CA . ALA A 1 101 ? 1.055 0.600 9.236 1.00 91.94 101 ALA A CA 1
ATOM 757 C C . ALA A 1 101 ? -0.434 0.987 9.313 1.00 91.94 101 ALA A C 1
ATOM 759 O O . ALA A 1 101 ? -0.963 1.174 10.411 1.00 91.94 101 ALA A O 1
ATOM 760 N N . MET A 1 102 ? -1.104 1.063 8.157 1.00 91.81 102 MET A N 1
ATOM 761 C CA . MET A 1 102 ? -2.546 1.285 8.034 1.00 91.81 102 MET A CA 1
ATOM 762 C C . MET A 1 102 ? -3.410 0.013 8.055 1.00 91.81 102 MET A C 1
ATOM 764 O O . MET A 1 102 ? -4.614 0.111 7.839 1.00 91.81 102 MET A O 1
ATOM 768 N N . SER A 1 103 ? -2.831 -1.171 8.294 1.00 89.69 103 SER A N 1
ATOM 769 C CA . SER A 1 103 ? -3.508 -2.470 8.106 1.00 89.69 103 SER A CA 1
ATOM 770 C C . SER A 1 103 ? -4.860 -2.581 8.835 1.00 89.69 103 SER A C 1
ATOM 772 O O . SER A 1 103 ? -5.844 -3.072 8.279 1.00 89.69 103 SER A O 1
ATOM 774 N N . ASN A 1 104 ? -4.944 -2.010 10.043 1.00 89.50 104 ASN A N 1
ATOM 775 C CA . ASN A 1 104 ? -6.153 -1.996 10.873 1.00 89.50 104 ASN A CA 1
ATOM 776 C C . ASN A 1 104 ? -6.851 -0.626 10.938 1.00 89.50 104 ASN A C 1
ATOM 778 O O . ASN A 1 104 ? -7.428 -0.261 11.965 1.00 89.50 104 ASN A O 1
ATOM 782 N N . TRP A 1 105 ? -6.750 0.183 9.884 1.00 92.06 105 TRP A N 1
ATOM 783 C CA . TRP A 1 105 ? -7.444 1.469 9.813 1.00 92.06 105 TRP A CA 1
ATOM 784 C C . TRP A 1 105 ? -8.818 1.320 9.155 1.00 92.06 105 TRP A C 1
ATOM 786 O O . TRP A 1 105 ? -9.032 0.474 8.289 1.00 92.06 105 TRP A O 1
ATOM 796 N N . ASN A 1 106 ? -9.748 2.201 9.531 1.00 92.56 106 ASN A N 1
ATOM 797 C CA . ASN A 1 106 ? -10.986 2.385 8.780 1.00 92.56 106 ASN A CA 1
ATOM 798 C C . ASN A 1 106 ? -10.660 3.139 7.490 1.00 92.56 106 ASN A C 1
ATOM 800 O O . ASN A 1 106 ? -10.453 4.353 7.508 1.00 92.56 106 ASN A O 1
ATOM 804 N N . THR A 1 107 ? -10.601 2.403 6.388 1.00 94.25 107 THR A N 1
ATOM 805 C CA . THR A 1 107 ? -10.122 2.904 5.100 1.00 94.25 107 THR A CA 1
ATOM 806 C C . THR A 1 107 ? -11.271 3.007 4.108 1.00 94.25 107 THR A C 1
ATOM 808 O O . THR A 1 107 ? -12.106 2.112 4.013 1.00 94.25 107 THR A O 1
ATOM 811 N N . ILE A 1 108 ? -11.295 4.097 3.341 1.00 95.44 108 ILE A N 1
ATOM 812 C CA . ILE A 1 108 ? -12.184 4.276 2.192 1.00 95.44 108 ILE A CA 1
ATOM 813 C C . ILE A 1 108 ? -11.317 4.704 1.013 1.00 95.44 108 ILE A C 1
ATOM 815 O O . ILE A 1 108 ? -10.514 5.631 1.132 1.00 95.44 108 ILE A O 1
ATOM 819 N N . PHE A 1 109 ? -11.492 4.043 -0.128 1.00 96.25 109 PHE A N 1
ATOM 820 C CA . PHE A 1 109 ? -10.868 4.456 -1.377 1.00 96.25 109 PHE A CA 1
ATOM 821 C C . PHE A 1 109 ? -11.832 5.310 -2.187 1.00 96.25 109 PHE A C 1
ATOM 823 O O . PHE A 1 109 ? -12.976 4.930 -2.416 1.00 96.25 109 PHE A O 1
ATOM 830 N N . VAL A 1 110 ? -11.345 6.469 -2.620 1.00 95.88 110 VAL A N 1
ATOM 831 C CA . VAL A 1 110 ? -12.092 7.418 -3.447 1.00 95.88 110 VAL A CA 1
ATOM 832 C C . VAL A 1 110 ? -11.382 7.531 -4.788 1.00 95.88 110 VAL A C 1
ATOM 834 O O . VAL A 1 110 ? -10.173 7.773 -4.814 1.00 95.88 110 VAL A O 1
ATOM 837 N N . GLU A 1 111 ? -12.103 7.320 -5.889 1.00 96.06 111 GLU A N 1
ATOM 838 C CA . GLU A 1 111 ? -11.595 7.618 -7.231 1.00 96.06 111 GLU A CA 1
ATOM 839 C C . GLU A 1 111 ? -11.519 9.140 -7.414 1.00 96.06 111 GLU A C 1
ATOM 841 O O . GLU A 1 111 ? -12.462 9.861 -7.087 1.00 96.06 111 GLU A O 1
ATOM 846 N N . VAL A 1 112 ? -10.386 9.628 -7.913 1.00 94.50 112 VAL A N 1
ATOM 847 C CA . VAL A 1 112 ? -10.160 11.034 -8.267 1.00 94.50 112 VAL A CA 1
ATOM 848 C C . VAL A 1 112 ? -9.663 11.120 -9.715 1.00 94.50 112 VAL A C 1
ATOM 850 O O . VAL A 1 112 ? -9.119 10.135 -10.225 1.00 94.50 112 VAL A O 1
ATOM 853 N N . PRO A 1 113 ? -9.852 12.260 -10.406 1.00 92.94 113 PRO A N 1
ATOM 854 C CA . PRO A 1 113 ? -9.399 12.415 -11.786 1.00 92.94 113 PRO A CA 1
ATOM 855 C C . PRO A 1 113 ? -7.893 12.169 -11.933 1.00 92.94 113 PRO A C 1
ATOM 857 O O . PRO A 1 113 ? -7.110 12.670 -11.133 1.00 92.94 113 PRO A O 1
ATOM 860 N N . ILE A 1 114 ? -7.473 11.467 -12.993 1.00 88.31 114 ILE A N 1
ATOM 861 C CA . ILE A 1 114 ? -6.048 11.180 -13.256 1.00 88.31 114 ILE A CA 1
ATOM 862 C C . ILE A 1 114 ? -5.194 12.455 -13.332 1.00 88.31 114 ILE A C 1
ATOM 864 O O . ILE A 1 114 ? -4.049 12.456 -12.902 1.00 88.31 114 ILE A O 1
ATOM 868 N N . SER A 1 115 ? -5.780 13.572 -13.773 1.00 88.25 115 SER A N 1
ATOM 869 C CA . SER A 1 115 ? -5.117 14.877 -13.866 1.00 88.25 115 SER A CA 1
ATOM 870 C C . SER A 1 115 ? -4.624 15.434 -12.526 1.00 88.25 115 SER A C 1
ATOM 872 O O . SER A 1 115 ? -3.816 16.360 -12.518 1.00 88.25 115 SER A O 1
ATOM 874 N N . THR A 1 116 ? -5.111 14.922 -11.388 1.00 88.12 116 THR A N 1
ATOM 875 C CA . THR A 1 116 ? -4.600 15.316 -10.064 1.00 88.12 116 THR A CA 1
ATOM 876 C C . THR A 1 116 ? -3.291 14.612 -9.708 1.00 88.12 116 THR A C 1
ATOM 878 O O . THR A 1 116 ? -2.678 14.963 -8.706 1.00 88.12 116 THR A O 1
ATOM 881 N N . PHE A 1 117 ? -2.851 13.638 -10.509 1.00 87.69 117 PHE A N 1
ATOM 882 C CA . PHE A 1 117 ? -1.685 12.811 -10.241 1.00 87.69 117 PHE A CA 1
ATOM 883 C C . PHE A 1 117 ? -0.640 12.930 -11.357 1.00 87.69 117 PHE A C 1
ATOM 885 O O . PHE A 1 117 ? -0.784 12.347 -12.426 1.00 87.69 117 PHE A O 1
ATOM 892 N N . ASN A 1 118 ? 0.449 13.649 -11.074 1.00 87.31 118 ASN A N 1
ATOM 893 C CA . ASN A 1 118 ? 1.561 13.869 -12.006 1.00 87.31 118 ASN A CA 1
ATOM 894 C C . ASN A 1 118 ? 2.875 13.418 -11.336 1.00 87.31 118 ASN A C 1
ATOM 896 O O . ASN A 1 118 ? 3.535 14.223 -10.673 1.00 87.31 118 ASN A O 1
ATOM 900 N N . PRO A 1 119 ? 3.216 12.114 -11.373 1.00 86.38 119 PRO A N 1
ATOM 901 C CA . PRO A 1 119 ? 4.386 11.592 -10.677 1.00 86.38 119 PRO A CA 1
ATOM 902 C C . PRO A 1 119 ? 5.687 11.859 -11.439 1.00 86.38 119 PRO A C 1
ATOM 904 O O . PRO A 1 119 ? 5.754 11.728 -12.659 1.00 86.38 119 PRO A O 1
ATOM 907 N N . VAL A 1 120 ? 6.763 12.086 -10.684 1.00 87.75 120 VAL A N 1
ATOM 908 C CA . VAL A 1 120 ? 8.136 12.157 -11.202 1.00 87.75 120 VAL A CA 1
ATOM 909 C C . VAL A 1 120 ? 8.922 10.966 -10.651 1.00 87.75 120 VAL A C 1
ATOM 911 O O . VAL A 1 120 ? 9.322 10.964 -9.487 1.00 87.75 120 VAL A O 1
ATOM 914 N N . LYS A 1 121 ? 9.121 9.926 -11.469 1.00 84.44 121 LYS A N 1
ATOM 915 C CA . LYS A 1 121 ? 9.864 8.699 -11.111 1.00 84.44 121 LYS A CA 1
ATOM 916 C C . LYS A 1 121 ? 11.296 8.718 -11.647 1.00 84.44 121 LYS A C 1
ATOM 918 O O . LYS A 1 121 ? 12.197 8.142 -11.043 1.00 84.44 121 LYS A O 1
ATOM 923 N N . THR A 1 122 ? 11.511 9.385 -12.774 1.00 86.94 122 THR A N 1
ATOM 924 C CA . THR A 1 122 ? 12.801 9.583 -13.435 1.00 86.94 122 THR A CA 1
ATOM 925 C C . THR A 1 122 ? 13.021 11.066 -13.720 1.00 86.94 122 THR A C 1
ATOM 927 O O . THR A 1 122 ? 12.074 11.845 -13.773 1.00 86.94 122 THR A O 1
ATOM 930 N N . VAL A 1 123 ? 14.272 11.473 -13.953 1.00 91.62 123 VAL A N 1
ATOM 931 C CA . VAL A 1 123 ? 14.592 12.874 -14.296 1.00 91.62 123 VAL A CA 1
ATOM 932 C C . VAL A 1 123 ? 13.851 13.333 -15.557 1.00 91.62 123 VAL A C 1
ATOM 934 O O . VAL A 1 123 ? 13.429 14.482 -15.628 1.00 91.62 123 VAL A O 1
ATOM 937 N N . ASN A 1 124 ? 13.633 12.434 -16.521 1.00 91.50 124 ASN A N 1
ATO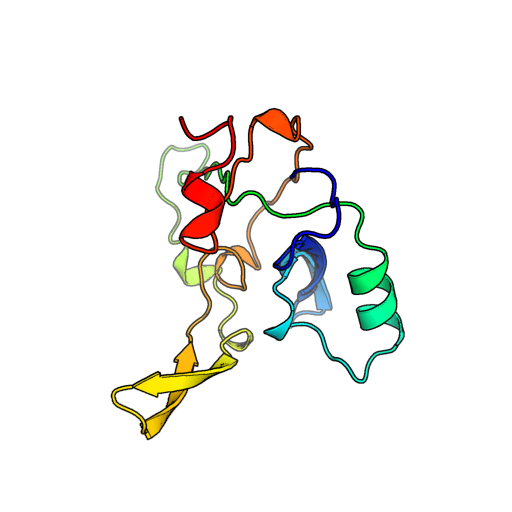M 938 C CA . ASN A 1 124 ? 12.923 12.755 -17.760 1.00 91.50 124 ASN A CA 1
ATOM 939 C C . ASN A 1 124 ? 11.435 13.050 -17.539 1.00 91.50 124 ASN A C 1
ATOM 941 O O . ASN A 1 124 ? 10.832 13.712 -18.378 1.00 91.50 124 ASN A O 1
ATOM 945 N N . ASP A 1 125 ? 10.844 12.614 -16.423 1.00 89.25 125 ASP A N 1
ATOM 946 C CA . ASP A 1 125 ? 9.442 12.919 -16.133 1.00 89.25 125 ASP A CA 1
ATOM 947 C C . ASP A 1 125 ? 9.229 14.422 -15.902 1.00 89.25 125 ASP A C 1
ATOM 949 O O . ASP A 1 125 ? 8.166 14.932 -16.226 1.00 89.25 125 ASP A O 1
ATOM 953 N N . LEU A 1 126 ? 10.255 15.165 -15.469 1.00 91.88 126 LEU A N 1
ATOM 954 C CA . LEU A 1 126 ? 10.193 16.628 -15.327 1.00 91.88 126 LEU A CA 1
ATOM 955 C C . LEU A 1 126 ? 10.019 17.369 -16.663 1.00 91.88 126 LEU A C 1
ATOM 957 O O . LEU A 1 126 ? 9.664 18.544 -16.668 1.00 91.88 126 LEU A O 1
ATOM 961 N N . LEU A 1 127 ? 10.283 16.711 -17.795 1.00 93.25 127 LEU A N 1
ATOM 962 C CA . LEU A 1 127 ? 10.106 17.295 -19.129 1.00 93.25 127 LEU A CA 1
ATOM 963 C C . LEU A 1 127 ? 8.659 17.205 -19.627 1.00 93.25 127 LEU A C 1
ATOM 965 O O . LEU A 1 127 ? 8.352 17.744 -20.691 1.00 93.25 127 LEU A O 1
ATOM 969 N N . ARG A 1 128 ? 7.779 16.498 -18.909 1.00 89.88 128 ARG A N 1
ATOM 970 C CA . ARG A 1 128 ? 6.370 16.386 -19.292 1.00 89.88 128 ARG A CA 1
ATOM 971 C C . ARG A 1 128 ? 5.672 17.754 -19.163 1.00 89.88 128 ARG A C 1
ATOM 973 O O . ARG A 1 128 ? 6.026 18.515 -18.258 1.00 89.88 128 ARG A O 1
ATOM 980 N N . PRO A 1 129 ? 4.695 18.084 -20.031 1.00 91.50 129 PRO A N 1
ATOM 981 C CA . PRO A 1 129 ? 4.008 19.379 -20.011 1.00 91.50 129 PRO A CA 1
ATOM 982 C C . PRO A 1 129 ? 3.389 19.758 -18.662 1.00 91.50 129 PRO A C 1
ATOM 984 O O . PRO A 1 129 ? 3.298 20.935 -18.345 1.00 91.50 129 PRO A O 1
ATOM 987 N N . GLU A 1 130 ? 2.989 18.779 -17.853 1.00 88.75 130 GLU A N 1
ATOM 988 C CA . GLU A 1 130 ? 2.378 18.984 -16.536 1.00 88.75 130 GLU A CA 1
ATOM 989 C C . GLU A 1 130 ? 3.373 19.511 -15.479 1.00 88.75 130 GLU A C 1
ATOM 991 O O . GLU A 1 130 ? 2.964 19.902 -14.384 1.00 88.75 130 GLU A O 1
ATOM 996 N N . HIS A 1 131 ? 4.675 19.522 -15.792 1.00 90.56 131 HIS A N 1
ATOM 997 C CA . HIS A 1 131 ? 5.768 19.939 -14.908 1.00 90.56 131 HIS A CA 1
ATOM 998 C C . HIS A 1 131 ? 6.574 21.148 -15.418 1.00 90.56 131 HIS A C 1
ATOM 1000 O O . HIS A 1 131 ? 7.565 21.515 -14.781 1.00 90.56 131 HIS A O 1
ATOM 1006 N N . GLN A 1 132 ? 6.174 21.752 -16.541 1.00 82.31 132 GLN A N 1
ATOM 1007 C CA . GLN A 1 132 ? 6.770 22.973 -17.105 1.00 82.31 132 GLN A CA 1
ATOM 1008 C C . GLN A 1 132 ? 5.946 24.206 -16.720 1.00 82.31 132 GLN A C 1
ATOM 1010 O O . GLN A 1 132 ? 6.571 25.242 -16.400 1.00 82.31 132 GLN A O 1
#

Sequence (132 aa):
MVKNEGEPGGGPFITVNPDGTASLQILESSQIDKNDAAAMEAFRNGSHFNPVDVVCGVKCNQGNKYNLTKFVDRNTGFISQKSKNGKELKALELPGLWNGAMSNWNTIFVEVPISTFNPVKTVNDLLRPEHQ

InterPro domains:
  IPR025393 Domain of unknown function DUF4301 [PF14134] (1-132)
  IPR029044 Nucleotide-diphospho-sugar transferases [SSF53448] (4-129)

Organism: NCBI:txid1076179

Secondary structure (DSSP, 8-state):
-EE-SS--S-EEEEEE-TTS-EEEEEE-GGGS-TT-HHHHHHHHT--EE--S------B-TTSPBP-GGGG--GGG-EEEEEEETTEEEEEEEPP-IIIIITTTS--------GGG-----SGGGGGSGGG-

Radius of gyration: 16.9 Å; chains: 1; bounding box: 44×41×42 Å